Protein AF-A0A0J6VCA4-F1 (afdb_monomer)

Mean predicted aligned error: 12.35 Å

Solvent-accessible surface area (backbone atoms only — not comparable to full-atom values): 7646 Å² total; per-residue (Å²): 131,66,57,51,44,98,86,70,46,58,27,75,70,45,46,51,49,54,52,41,52,50,51,47,69,76,36,49,70,60,49,52,51,54,51,48,60,35,48,80,66,66,40,45,37,84,44,75,43,78,48,74,61,88,94,46,77,46,76,45,72,93,38,65,39,74,48,62,71,92,81,39,58,67,66,52,50,52,49,28,71,72,63,32,68,71,48,46,50,50,53,53,43,51,52,59,56,48,59,50,52,52,48,51,51,50,49,51,59,72,66,54,70,82,76,75,72,76,79,78,81,79,87,86,88,131

Organism: NCBI:txid1187852

Sequence (126 aa):
MPVFLDNGAPSAEAAHRLRALEVFASDYARTAVYSRVLAERELLVDWPLRLQIGDEGVEIEGLCVLAHPLARGEALQALVAEHGFPFAELVTLHDLSLFNMQRLVDRHRRTRPERAGAAASGARDA

Nearest PDB structures (foldseek):
  6wd8-assembly1_L  TM=1.927E-01  e=1.647E-01  Escherichia coli
  8uu4-assembly1_g  TM=2.279E-01  e=3.905E-01  Listeria innocua
  9b8p-assembly1_H  TM=2.544E-01  e=1.260E+00  Rattus norvegicus
  8xvl-assembly1_R  TM=2.710E-01  e=4.066E+00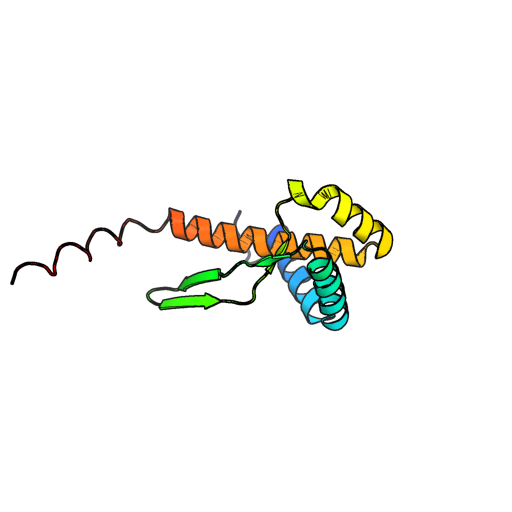  Acetivibrio thermocellus ATCC 27405
  7fde-assembly1_M  TM=2.922E-01  e=5.887E+00  Saccharomyces cerevisiae S288C

Structure (mmCIF, N/CA/C/O backbone):
data_AF-A0A0J6VCA4-F1
#
_entry.id   AF-A0A0J6VCA4-F1
#
loop_
_atom_site.group_PDB
_atom_site.id
_atom_site.type_symbol
_atom_site.label_atom_id
_atom_site.label_alt_id
_atom_site.label_comp_id
_atom_site.label_asym_id
_atom_site.label_entity_id
_atom_site.label_seq_id
_atom_site.pdbx_PDB_ins_code
_atom_site.Cartn_x
_atom_site.Cartn_y
_atom_site.Cartn_z
_atom_site.occupancy
_atom_site.B_iso_or_equiv
_atom_site.auth_seq_id
_atom_site.auth_comp_id
_atom_site.auth_asym_id
_atom_site.auth_atom_id
_atom_site.pdbx_PDB_model_num
ATOM 1 N N . MET A 1 1 ? 2.034 1.894 -19.782 1.00 57.62 1 MET A N 1
ATOM 2 C CA . MET A 1 1 ? 3.488 1.768 -19.986 1.00 57.62 1 MET A CA 1
ATOM 3 C C . MET A 1 1 ? 3.879 0.307 -19.881 1.00 57.62 1 MET A C 1
ATOM 5 O O . MET A 1 1 ? 3.195 -0.415 -19.157 1.00 57.62 1 MET A O 1
ATOM 9 N N . PRO A 1 2 ? 4.901 -0.139 -20.622 1.00 69.81 2 PRO A N 1
ATOM 10 C CA . PRO A 1 2 ? 5.403 -1.501 -20.520 1.00 69.81 2 PRO A CA 1
ATOM 11 C C . PRO A 1 2 ? 6.119 -1.720 -19.173 1.00 69.81 2 PRO A C 1
ATOM 13 O O . PRO A 1 2 ? 6.724 -0.798 -18.621 1.00 69.81 2 PRO A O 1
ATOM 16 N N . VAL A 1 3 ? 6.002 -2.930 -18.613 1.00 70.75 3 VAL A N 1
ATOM 17 C CA . VAL A 1 3 ? 6.642 -3.303 -17.334 1.00 70.75 3 VAL A CA 1
ATOM 18 C C . VAL A 1 3 ? 8.154 -3.422 -17.518 1.00 70.75 3 VAL A C 1
ATOM 20 O O . VAL A 1 3 ? 8.910 -2.879 -16.716 1.00 70.75 3 VAL A O 1
ATOM 23 N N . PHE A 1 4 ? 8.570 -4.039 -18.622 1.00 80.25 4 PHE A N 1
ATOM 24 C CA . PHE A 1 4 ? 9.954 -4.134 -19.065 1.00 80.25 4 PHE A CA 1
ATOM 25 C C . PHE A 1 4 ? 10.121 -3.372 -20.375 1.00 80.25 4 PHE A C 1
ATOM 27 O O . PHE A 1 4 ? 9.226 -3.373 -21.217 1.00 80.25 4 PHE A O 1
ATOM 34 N N . LEU A 1 5 ? 11.250 -2.696 -20.516 1.00 87.00 5 LEU A N 1
ATOM 35 C CA . LEU A 1 5 ? 11.692 -2.079 -21.756 1.00 87.00 5 LEU A CA 1
ATOM 36 C C . LEU A 1 5 ? 12.191 -3.170 -22.719 1.00 87.00 5 LEU A C 1
ATOM 38 O O . LEU A 1 5 ? 12.466 -4.295 -22.302 1.00 87.00 5 LEU A O 1
ATOM 42 N N . ASP A 1 6 ? 12.367 -2.831 -23.995 1.00 87.44 6 ASP A N 1
ATOM 43 C CA . ASP A 1 6 ? 12.792 -3.791 -25.031 1.00 87.44 6 ASP A CA 1
ATOM 44 C C . ASP A 1 6 ? 14.180 -4.404 -24.762 1.00 87.44 6 ASP A C 1
ATOM 46 O O . ASP A 1 6 ? 14.511 -5.472 -25.267 1.00 87.44 6 ASP A O 1
ATOM 50 N N . ASN A 1 7 ? 14.986 -3.754 -23.918 1.00 85.75 7 ASN A N 1
ATOM 51 C CA . ASN A 1 7 ? 16.278 -4.258 -23.450 1.00 85.75 7 ASN A CA 1
ATOM 52 C C . ASN A 1 7 ? 16.174 -5.209 -22.238 1.00 85.75 7 ASN A C 1
ATOM 54 O O . ASN A 1 7 ? 17.195 -5.561 -21.652 1.00 85.75 7 ASN A O 1
ATOM 58 N N . GLY A 1 8 ? 14.960 -5.575 -21.817 1.00 82.00 8 GLY A N 1
ATOM 59 C CA . GLY A 1 8 ? 14.700 -6.426 -20.655 1.00 82.00 8 GLY A CA 1
ATOM 60 C C . GLY A 1 8 ? 14.808 -5.720 -19.300 1.00 82.00 8 GLY A C 1
ATOM 61 O O . GLY A 1 8 ? 14.479 -6.322 -18.279 1.00 82.00 8 GLY A O 1
ATOM 62 N N . ALA A 1 9 ? 15.221 -4.449 -19.249 1.00 84.94 9 ALA A N 1
ATOM 63 C CA . ALA A 1 9 ? 15.272 -3.696 -18.001 1.00 84.94 9 ALA A CA 1
ATOM 64 C C . ALA A 1 9 ? 13.856 -3.318 -17.532 1.00 84.94 9 ALA A C 1
ATOM 66 O O . ALA A 1 9 ? 13.001 -2.988 -18.359 1.00 84.94 9 ALA A O 1
ATOM 67 N N . PRO A 1 10 ? 13.576 -3.308 -16.217 1.00 82.12 10 PRO A N 1
ATOM 68 C CA . PRO A 1 10 ? 12.306 -2.802 -15.716 1.00 82.12 10 PRO A CA 1
ATOM 69 C C . PRO A 1 10 ? 12.176 -1.304 -16.021 1.00 82.12 10 PRO A C 1
ATOM 71 O O . PRO A 1 10 ? 13.142 -0.544 -15.920 1.00 82.12 10 PRO A O 1
ATOM 74 N N . SER A 1 11 ? 10.966 -0.849 -16.351 1.00 84.00 11 SER A N 1
ATOM 75 C CA . SER A 1 11 ? 10.678 0.590 -16.390 1.00 84.00 11 SER A CA 1
ATOM 76 C C . SER A 1 11 ? 10.917 1.226 -15.014 1.00 84.00 11 SER A C 1
ATOM 78 O O . SER A 1 11 ? 10.870 0.540 -13.995 1.00 84.00 11 SER A O 1
ATOM 80 N N . ALA A 1 12 ? 11.138 2.544 -14.942 1.00 79.38 12 ALA A N 1
ATOM 81 C CA . ALA A 1 12 ? 11.399 3.234 -13.668 1.00 79.38 12 ALA A CA 1
ATOM 82 C C . ALA A 1 12 ? 10.311 2.969 -12.607 1.00 79.38 12 ALA A C 1
ATOM 84 O O . ALA A 1 12 ? 10.600 2.780 -11.424 1.00 79.38 12 ALA A O 1
ATOM 85 N N . GLU A 1 13 ? 9.061 2.897 -13.061 1.00 71.50 13 GLU A N 1
ATOM 86 C CA . GLU A 1 13 ? 7.889 2.581 -12.252 1.00 71.50 13 GLU A CA 1
ATOM 87 C C . GLU A 1 13 ? 7.891 1.108 -11.795 1.00 71.50 13 GLU A C 1
ATOM 89 O O . GLU A 1 13 ? 7.540 0.806 -10.658 1.00 71.50 13 GLU A O 1
ATOM 94 N N . ALA A 1 14 ? 8.289 0.167 -12.661 1.00 70.19 14 ALA A N 1
ATOM 95 C CA . ALA A 1 14 ? 8.435 -1.247 -12.303 1.00 70.19 14 ALA A CA 1
ATOM 96 C C . ALA A 1 14 ? 9.612 -1.477 -11.340 1.00 70.19 14 ALA A C 1
ATOM 98 O O . ALA A 1 14 ? 9.469 -2.206 -10.365 1.00 70.19 14 ALA A O 1
ATOM 99 N N . ALA A 1 15 ? 10.738 -0.794 -11.545 1.00 79.50 15 ALA A N 1
ATOM 100 C CA . ALA A 1 15 ? 11.901 -0.852 -10.666 1.00 79.50 15 ALA A CA 1
ATOM 101 C C . ALA A 1 15 ? 11.588 -0.321 -9.259 1.00 79.50 15 ALA A C 1
ATOM 103 O O . ALA A 1 15 ? 12.046 -0.884 -8.269 1.00 79.50 15 ALA A O 1
ATOM 104 N N . HIS A 1 16 ? 10.784 0.743 -9.147 1.00 74.75 16 HIS A N 1
ATOM 105 C CA . HIS A 1 16 ? 10.294 1.221 -7.849 1.00 74.75 16 HIS A CA 1
ATOM 106 C C . HIS A 1 16 ? 9.459 0.167 -7.117 1.00 74.75 16 HIS A C 1
ATOM 108 O O . HIS A 1 16 ? 9.646 -0.033 -5.923 1.00 74.75 16 HIS A O 1
ATOM 114 N N . ARG A 1 17 ? 8.587 -0.551 -7.830 1.00 70.44 17 ARG A N 1
ATOM 115 C CA . ARG A 1 17 ? 7.759 -1.614 -7.240 1.00 70.44 17 ARG A CA 1
ATOM 116 C C . ARG A 1 17 ? 8.570 -2.830 -6.817 1.00 70.44 17 ARG A C 1
ATOM 118 O O . ARG A 1 17 ? 8.313 -3.380 -5.758 1.00 70.44 17 ARG A O 1
ATOM 125 N N . LEU A 1 18 ? 9.550 -3.239 -7.620 1.00 71.25 18 LEU A N 1
ATOM 126 C CA . LEU A 1 18 ? 10.441 -4.344 -7.259 1.00 71.25 18 LEU A CA 1
ATOM 127 C C . LEU A 1 18 ? 11.237 -4.011 -5.990 1.00 71.25 18 LEU A C 1
ATOM 129 O O . LEU A 1 18 ? 11.257 -4.811 -5.062 1.00 71.25 18 LEU A O 1
ATOM 133 N N . ARG A 1 19 ? 11.769 -2.786 -5.891 1.00 74.56 19 ARG A N 1
ATOM 134 C CA . ARG A 1 19 ? 12.402 -2.292 -4.657 1.00 74.56 19 ARG A CA 1
ATOM 135 C C . ARG A 1 19 ? 11.438 -2.248 -3.473 1.00 74.56 19 ARG A C 1
ATOM 137 O O . ARG A 1 19 ? 11.829 -2.558 -2.357 1.00 74.56 19 ARG A O 1
ATOM 144 N N . ALA A 1 20 ? 10.170 -1.915 -3.706 1.00 68.81 20 ALA A N 1
ATOM 145 C CA . ALA A 1 20 ? 9.147 -1.954 -2.666 1.00 68.81 20 ALA A CA 1
ATOM 146 C C . ALA A 1 20 ? 8.980 -3.355 -2.058 1.00 68.81 20 ALA A C 1
ATOM 148 O O . ALA A 1 20 ? 8.904 -3.498 -0.841 1.00 68.81 20 ALA A O 1
ATOM 149 N N . LEU A 1 21 ? 8.960 -4.390 -2.908 1.00 67.94 21 LEU A N 1
ATOM 150 C CA . LEU A 1 21 ? 8.872 -5.785 -2.468 1.00 67.94 21 LEU A CA 1
ATOM 151 C C . LEU A 1 21 ? 10.093 -6.191 -1.635 1.00 67.94 21 LEU A C 1
ATOM 153 O O . LEU A 1 21 ? 9.937 -6.879 -0.630 1.00 67.94 21 LEU A O 1
ATOM 157 N N . GLU A 1 22 ? 11.288 -5.731 -2.009 1.00 68.38 22 GLU A N 1
ATOM 158 C CA . GLU A 1 22 ? 12.515 -5.958 -1.235 1.00 68.38 22 GLU A CA 1
ATOM 159 C C . GLU A 1 22 ? 12.463 -5.277 0.141 1.00 68.38 22 GLU A C 1
ATOM 161 O O . GLU A 1 22 ? 12.866 -5.876 1.138 1.00 68.38 22 GLU A O 1
ATOM 166 N N . VAL A 1 23 ? 11.920 -4.060 0.231 1.00 67.38 23 VAL A N 1
ATOM 167 C CA . VAL A 1 23 ? 11.735 -3.347 1.508 1.00 67.38 23 VAL A CA 1
ATOM 168 C C . VAL A 1 23 ? 10.735 -4.079 2.410 1.00 67.38 23 VAL A C 1
ATOM 170 O O . VAL A 1 23 ? 11.017 -4.287 3.589 1.00 67.38 23 VAL A O 1
ATOM 173 N N . PHE A 1 24 ? 9.608 -4.549 1.867 1.00 64.88 24 PHE A N 1
ATOM 174 C CA . PHE A 1 24 ? 8.633 -5.325 2.642 1.00 64.88 24 PHE A CA 1
ATOM 175 C C . PHE A 1 24 ? 9.182 -6.678 3.105 1.00 64.88 24 PHE A C 1
ATOM 177 O O . PHE A 1 24 ? 8.925 -7.091 4.235 1.00 64.88 24 PHE A O 1
ATOM 184 N N . ALA A 1 25 ? 9.949 -7.363 2.254 1.00 63.56 25 ALA A N 1
ATOM 185 C CA . ALA A 1 25 ? 10.535 -8.658 2.583 1.00 63.56 25 ALA A CA 1
ATOM 186 C C . ALA A 1 25 ? 11.696 -8.544 3.583 1.00 63.56 25 ALA A C 1
ATOM 188 O O . ALA A 1 25 ? 11.864 -9.419 4.430 1.00 63.56 25 ALA A O 1
ATOM 189 N N . SER A 1 26 ? 12.490 -7.472 3.498 1.00 69.81 26 SER A N 1
ATOM 190 C CA . SER A 1 26 ? 13.635 -7.251 4.390 1.00 69.81 26 SER A CA 1
ATOM 191 C C . SER A 1 26 ? 13.238 -6.732 5.771 1.00 69.81 26 SER A C 1
ATOM 193 O O . SER A 1 26 ? 13.970 -6.975 6.729 1.00 69.81 26 SER A O 1
ATOM 195 N N . ASP A 1 27 ? 12.078 -6.079 5.907 1.00 75.50 27 ASP A N 1
ATOM 196 C CA . ASP A 1 27 ? 11.588 -5.593 7.196 1.00 75.50 27 ASP A CA 1
ATOM 197 C C . ASP A 1 27 ? 10.099 -5.879 7.426 1.00 75.50 27 ASP A C 1
ATOM 199 O O . ASP A 1 27 ? 9.228 -4.999 7.483 1.00 75.50 27 ASP A O 1
ATOM 203 N N . TYR A 1 28 ? 9.821 -7.170 7.596 1.00 71.00 28 TYR A N 1
ATOM 204 C CA . TYR A 1 28 ? 8.493 -7.668 7.926 1.00 71.00 28 TYR A CA 1
ATOM 205 C C . TYR A 1 28 ? 7.963 -7.099 9.249 1.00 71.00 28 TYR A C 1
ATOM 207 O O . TYR A 1 28 ? 6.789 -6.746 9.345 1.00 71.00 28 TYR A O 1
ATOM 215 N N . ALA A 1 29 ? 8.816 -6.979 10.273 1.00 77.44 29 ALA A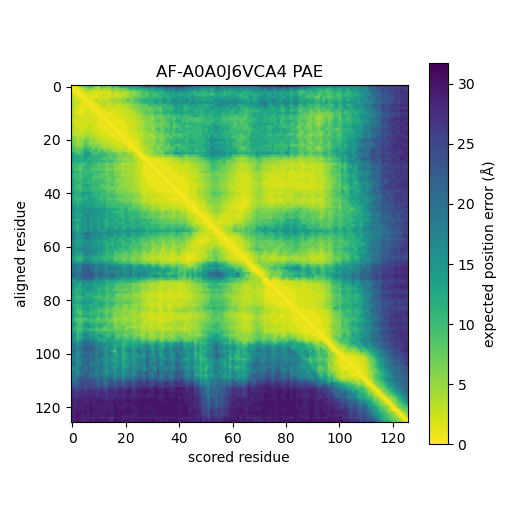 N 1
ATOM 216 C CA . ALA A 1 29 ? 8.398 -6.527 11.599 1.00 77.44 29 ALA A CA 1
ATOM 217 C C . ALA A 1 29 ? 7.859 -5.090 11.559 1.00 77.44 29 ALA A C 1
ATOM 219 O O . ALA A 1 29 ? 6.767 -4.823 12.064 1.00 77.44 29 ALA A O 1
ATOM 220 N N . ARG A 1 30 ? 8.577 -4.176 10.898 1.00 80.75 30 ARG A N 1
ATOM 221 C CA . ARG A 1 30 ? 8.134 -2.789 10.713 1.00 80.75 30 ARG A CA 1
ATOM 222 C C . ARG A 1 30 ? 6.895 -2.701 9.830 1.00 80.75 30 ARG A C 1
ATOM 224 O O . ARG A 1 30 ? 5.958 -1.978 10.167 1.00 80.75 30 ARG A O 1
ATOM 231 N N . THR A 1 31 ? 6.853 -3.482 8.752 1.00 77.38 31 THR A N 1
ATOM 232 C CA . THR A 1 31 ? 5.683 -3.567 7.866 1.00 77.38 31 THR A CA 1
ATOM 233 C C . THR A 1 31 ? 4.431 -3.996 8.635 1.00 77.38 31 THR A C 1
ATOM 235 O O . THR A 1 31 ? 3.375 -3.377 8.491 1.00 77.38 31 THR A O 1
ATOM 238 N N . ALA A 1 32 ? 4.544 -4.997 9.512 1.00 80.19 32 ALA A N 1
ATOM 239 C CA . ALA A 1 32 ? 3.444 -5.474 10.343 1.00 80.19 32 ALA A CA 1
ATOM 240 C C . ALA A 1 32 ? 2.964 -4.414 11.349 1.00 80.19 32 ALA A C 1
ATOM 242 O O . ALA A 1 32 ? 1.758 -4.231 11.518 1.00 80.19 32 ALA A O 1
ATOM 243 N N . VAL A 1 33 ? 3.889 -3.684 11.983 1.00 86.88 33 VAL A N 1
ATOM 244 C CA . VAL A 1 33 ? 3.550 -2.590 12.910 1.00 86.88 33 VAL A CA 1
ATOM 245 C C . VAL A 1 33 ? 2.773 -1.490 12.189 1.00 86.88 33 VAL A C 1
ATOM 247 O O . VAL A 1 33 ? 1.690 -1.117 12.633 1.00 86.88 33 VAL A O 1
ATOM 250 N N . TYR A 1 34 ? 3.272 -1.003 11.053 1.00 86.88 34 TYR A N 1
ATOM 251 C CA . TYR A 1 34 ? 2.605 0.070 10.312 1.00 86.88 34 TYR A CA 1
ATOM 252 C C . TYR A 1 34 ? 1.268 -0.371 9.710 1.00 86.88 34 TYR A C 1
ATOM 254 O O . TYR A 1 34 ? 0.313 0.402 9.709 1.00 86.88 34 TYR A O 1
ATOM 262 N N . SER A 1 35 ? 1.158 -1.630 9.281 1.00 82.50 35 SER A N 1
ATOM 263 C CA . SER A 1 35 ? -0.117 -2.190 8.817 1.00 82.50 35 SER A CA 1
ATOM 264 C C . SER A 1 35 ? -1.162 -2.217 9.935 1.00 82.50 35 SER A C 1
ATOM 266 O O . SER A 1 35 ? -2.319 -1.878 9.699 1.00 82.50 35 SER A O 1
ATOM 268 N N . ARG A 1 36 ? -0.761 -2.540 11.173 1.00 86.25 36 ARG A N 1
ATOM 269 C CA . ARG A 1 36 ? -1.656 -2.491 12.339 1.00 86.25 36 ARG A CA 1
ATOM 270 C C . ARG A 1 36 ? -2.101 -1.064 12.661 1.00 86.25 36 ARG A C 1
ATOM 272 O O . ARG A 1 36 ? -3.289 -0.834 12.837 1.00 86.25 36 ARG A O 1
ATOM 279 N N . VAL A 1 37 ? -1.169 -0.113 12.654 1.00 89.31 37 VAL A N 1
ATOM 280 C CA . VAL A 1 37 ? -1.434 1.324 12.862 1.00 89.31 37 VAL A CA 1
ATOM 281 C C . VAL A 1 37 ? -2.473 1.860 11.869 1.00 89.31 37 VAL A C 1
ATOM 283 O O . VAL A 1 37 ? -3.337 2.653 12.249 1.00 89.31 37 VAL A O 1
ATOM 286 N N . LEU A 1 38 ? -2.393 1.429 10.606 1.00 86.44 38 LEU A N 1
ATOM 287 C CA . LEU A 1 38 ? -3.359 1.778 9.562 1.00 86.44 38 LEU A CA 1
ATOM 288 C C . LEU A 1 38 ? -4.720 1.098 9.783 1.00 86.44 38 LEU A C 1
ATOM 290 O O . LEU A 1 38 ? -5.750 1.754 9.635 1.00 86.44 38 LEU A O 1
ATOM 294 N N . ALA A 1 39 ? -4.733 -0.184 10.161 1.00 84.69 39 ALA A N 1
ATOM 295 C CA . ALA A 1 39 ? -5.959 -0.935 10.442 1.00 84.69 39 ALA A CA 1
ATOM 296 C C . ALA A 1 39 ? -6.740 -0.358 11.634 1.00 84.69 39 ALA A C 1
ATOM 298 O O . ALA A 1 39 ? -7.946 -0.160 11.539 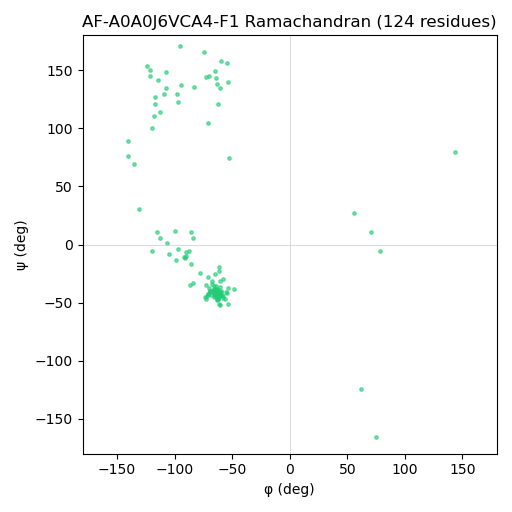1.00 84.69 39 ALA A O 1
ATOM 299 N N . GLU A 1 40 ? -6.051 -0.029 12.731 1.00 88.62 40 GLU A N 1
ATOM 300 C CA . GLU A 1 40 ? -6.642 0.563 13.943 1.00 88.62 40 GLU A CA 1
ATOM 301 C C . GLU A 1 40 ? -7.300 1.925 13.687 1.00 88.62 40 GLU A C 1
ATOM 303 O O . GLU 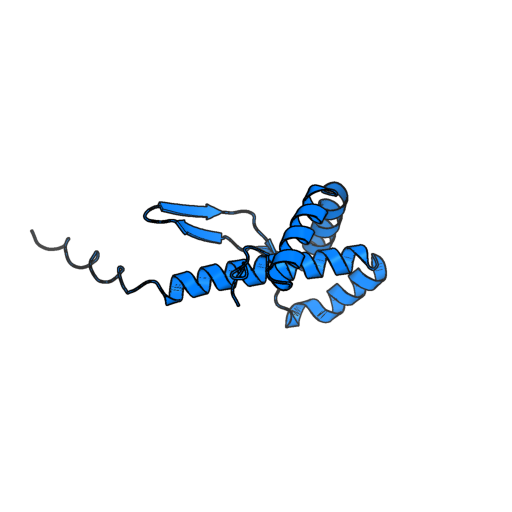A 1 40 ? -8.175 2.341 14.441 1.00 88.62 40 GLU A O 1
ATOM 308 N N . ARG A 1 41 ? -6.885 2.620 12.624 1.00 87.44 41 ARG A N 1
ATOM 309 C CA . ARG A 1 41 ? -7.446 3.909 12.197 1.00 87.44 41 ARG A CA 1
ATOM 310 C C . ARG A 1 41 ? -8.450 3.772 11.052 1.00 87.44 41 ARG A C 1
ATOM 312 O O . ARG A 1 41 ? -8.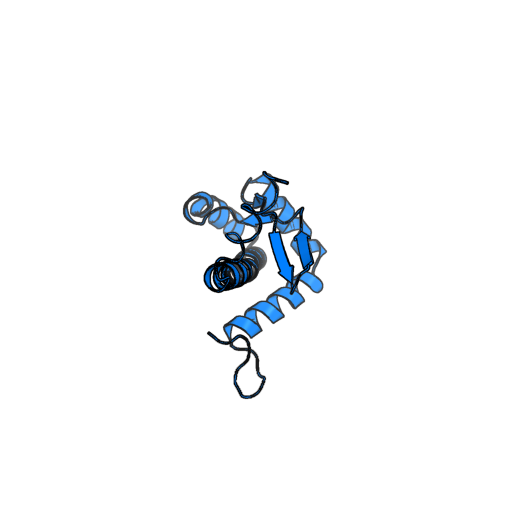789 4.775 10.433 1.00 87.44 41 ARG A O 1
ATOM 319 N N . GLU A 1 42 ? -8.879 2.546 10.746 1.00 87.56 42 GLU A N 1
ATOM 320 C CA . GLU A 1 42 ? -9.841 2.241 9.678 1.00 87.56 42 GLU A CA 1
ATOM 321 C C . GLU A 1 42 ? -9.390 2.768 8.301 1.00 87.56 42 GLU A C 1
ATOM 323 O O . GLU A 1 42 ? -10.189 3.048 7.409 1.00 87.56 42 GLU A O 1
ATOM 328 N N . LEU A 1 43 ? -8.072 2.900 8.109 1.00 86.00 43 LEU A N 1
ATOM 329 C CA . LEU A 1 43 ? -7.485 3.371 6.854 1.00 86.00 43 LEU A CA 1
ATOM 330 C C . LEU A 1 43 ? -7.252 2.238 5.860 1.00 86.00 43 LEU A C 1
ATOM 332 O O . LEU A 1 43 ? -6.855 2.509 4.728 1.00 86.00 43 LEU A O 1
ATOM 336 N N . LEU A 1 44 ? -7.489 0.992 6.268 1.00 85.25 44 LEU A N 1
ATOM 337 C CA . LEU A 1 44 ? -7.450 -0.187 5.417 1.00 85.25 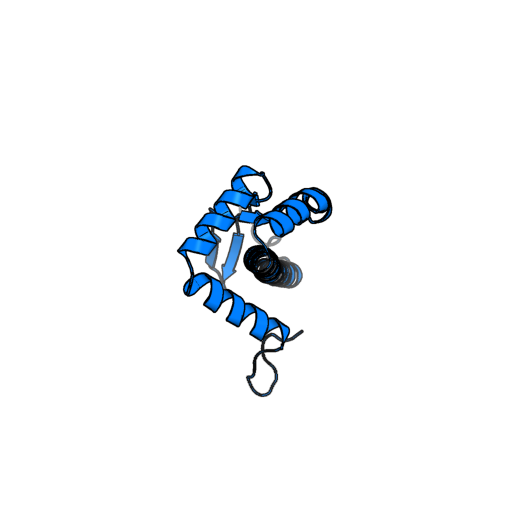44 LEU A CA 1
ATOM 338 C C . LEU A 1 44 ? -8.871 -0.694 5.173 1.00 85.25 44 LEU A C 1
ATOM 340 O O . LEU A 1 44 ? -9.664 -0.805 6.103 1.00 85.25 44 LEU A O 1
ATOM 344 N N . VAL A 1 45 ? -9.169 -1.018 3.920 1.00 83.31 45 VAL A N 1
ATOM 345 C CA . VAL A 1 45 ? -10.430 -1.627 3.496 1.00 83.31 45 VAL A CA 1
ATOM 346 C C . VAL A 1 45 ? -10.158 -2.962 2.824 1.00 83.31 45 VAL A C 1
ATOM 348 O O . VAL A 1 45 ? -9.152 -3.119 2.126 1.00 83.31 45 VAL A O 1
ATOM 351 N N . ASP A 1 46 ? -11.062 -3.916 3.017 1.00 83.06 46 ASP A N 1
ATOM 352 C CA . ASP A 1 46 ? -10.946 -5.236 2.410 1.00 83.06 46 ASP A CA 1
ATOM 353 C C . ASP A 1 46 ? -10.990 -5.160 0.885 1.00 83.06 46 ASP A C 1
ATOM 355 O O . ASP A 1 46 ? -11.791 -4.442 0.278 1.00 83.06 46 ASP A O 1
ATOM 359 N N . TRP A 1 47 ? -10.125 -5.950 0.259 1.00 78.62 47 TRP A N 1
ATOM 360 C CA . TRP A 1 47 ? -10.000 -6.021 -1.185 1.00 78.62 47 TRP A CA 1
ATOM 361 C C . TRP A 1 47 ? -9.779 -7.459 -1.655 1.00 78.62 47 TRP A C 1
ATOM 363 O O . TRP A 1 47 ? -8.666 -7.834 -2.024 1.00 78.62 47 TRP A O 1
ATOM 373 N N . PRO A 1 48 ? -10.838 -8.286 -1.669 1.00 75.38 48 PRO A N 1
ATOM 374 C CA . PRO A 1 48 ? -10.745 -9.641 -2.191 1.00 75.38 48 PRO A CA 1
ATOM 375 C C . PRO A 1 48 ? -10.372 -9.603 -3.677 1.00 75.38 48 PRO A C 1
ATOM 377 O O . PRO A 1 48 ? -11.080 -9.018 -4.508 1.00 75.38 48 PRO A O 1
ATOM 380 N N . LEU A 1 49 ? -9.247 -10.230 -4.020 1.00 73.94 49 LEU A N 1
ATOM 381 C CA . LEU A 1 49 ? -8.728 -10.244 -5.379 1.00 73.94 49 LEU A CA 1
ATOM 382 C C . LEU A 1 49 ? -9.161 -11.528 -6.077 1.00 73.94 49 LEU A C 1
ATOM 384 O O . LEU A 1 49 ? -8.832 -12.628 -5.649 1.00 73.94 49 LEU A O 1
ATOM 388 N N . ARG A 1 50 ? -9.860 -11.378 -7.202 1.00 75.94 50 ARG A N 1
ATOM 389 C CA . ARG A 1 50 ? -10.234 -12.494 -8.077 1.00 75.94 50 ARG A CA 1
ATOM 390 C C . ARG A 1 50 ? -9.493 -12.368 -9.397 1.00 75.94 50 ARG A C 1
ATOM 392 O O . ARG A 1 50 ? -9.722 -11.421 -10.155 1.00 75.94 50 ARG A O 1
ATOM 399 N N . LEU A 1 51 ? -8.599 -13.313 -9.652 1.00 70.25 51 LEU A N 1
ATOM 400 C CA . LEU A 1 51 ? -7.790 -13.413 -10.857 1.00 70.25 51 LEU A CA 1
ATOM 401 C C . LEU A 1 51 ? -8.289 -14.567 -11.720 1.00 70.25 51 LEU A C 1
ATOM 403 O O . LEU A 1 51 ? -8.761 -15.578 -11.214 1.00 70.25 51 LEU A O 1
ATOM 407 N N . GLN A 1 52 ? -8.150 -14.416 -13.033 1.00 69.31 52 GLN A N 1
ATOM 408 C CA . GLN A 1 52 ? -8.321 -15.508 -13.981 1.00 69.31 52 GLN A CA 1
ATOM 409 C C . GLN A 1 52 ? -6.974 -15.724 -14.669 1.00 69.31 52 GLN A C 1
ATOM 411 O O . GLN A 1 52 ? -6.444 -14.791 -15.276 1.00 69.31 52 GLN A O 1
ATOM 416 N N . ILE A 1 53 ? -6.421 -16.927 -14.560 1.00 70.81 53 ILE A N 1
ATOM 417 C CA . ILE A 1 53 ? -5.147 -17.314 -15.165 1.00 70.81 53 ILE A CA 1
ATOM 418 C C . ILE A 1 53 ? -5.444 -18.471 -16.119 1.00 70.81 53 ILE A C 1
ATOM 420 O O . ILE A 1 53 ? -5.651 -19.605 -15.703 1.00 70.81 53 ILE A O 1
ATOM 424 N N . GLY A 1 54 ? -5.529 -18.166 -17.416 1.00 77.31 54 GLY A N 1
ATOM 425 C CA . GLY A 1 54 ? -6.043 -19.125 -18.396 1.00 77.31 54 GLY A CA 1
ATOM 426 C C . GLY A 1 54 ? -7.499 -19.496 -18.093 1.00 77.31 54 GLY A C 1
ATOM 427 O O . GLY A 1 54 ? -8.357 -18.615 -17.981 1.00 77.31 54 GLY A O 1
ATOM 428 N N . ASP A 1 55 ? -7.766 -20.790 -17.938 1.00 80.31 55 ASP A N 1
ATOM 429 C CA . ASP A 1 55 ? -9.099 -21.310 -17.610 1.00 80.31 55 ASP A CA 1
ATOM 430 C C . ASP A 1 55 ? -9.348 -21.425 -16.095 1.00 80.31 55 ASP A C 1
ATOM 432 O O . ASP A 1 55 ? -10.482 -21.651 -15.672 1.00 80.31 55 ASP A O 1
ATOM 436 N N . GLU A 1 56 ? -8.331 -21.181 -15.265 1.00 63.66 56 GLU A N 1
ATOM 437 C CA . GLU A 1 56 ? -8.429 -21.279 -13.809 1.00 63.66 56 GLU A CA 1
ATOM 438 C C . GLU A 1 56 ? -8.747 -19.928 -13.157 1.00 63.66 56 GLU A C 1
ATOM 440 O O . GLU A 1 56 ? -8.190 -18.884 -13.516 1.0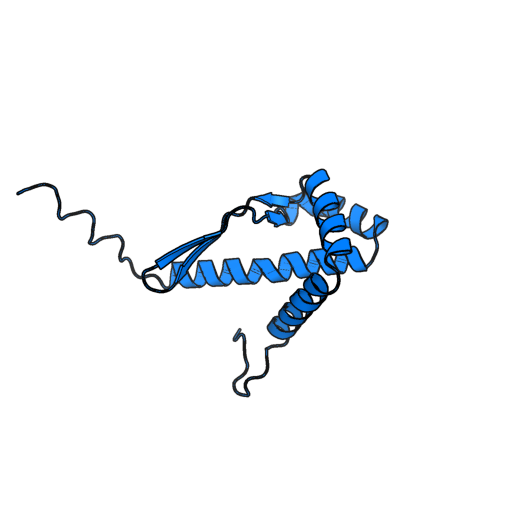0 63.66 56 GLU A O 1
ATOM 445 N N . GLY A 1 57 ? -9.650 -19.959 -12.175 1.00 75.44 57 GLY A N 1
ATOM 446 C CA . GLY A 1 57 ? -9.962 -18.827 -11.309 1.00 75.44 57 GLY A CA 1
ATOM 447 C C . GLY A 1 57 ? -9.213 -18.946 -9.986 1.00 75.44 57 GLY A C 1
ATOM 448 O O . GLY A 1 57 ? -9.274 -19.985 -9.333 1.00 75.44 57 GLY A O 1
ATOM 449 N N . VAL A 1 58 ? -8.530 -17.880 -9.580 1.00 77.12 58 VAL A N 1
ATOM 450 C CA . VAL A 1 58 ? -7.826 -17.788 -8.298 1.00 77.12 58 VAL A CA 1
ATOM 451 C C . VAL A 1 58 ? -8.455 -16.672 -7.480 1.00 77.12 58 VAL A C 1
ATOM 453 O O . VAL A 1 58 ? -8.557 -15.535 -7.946 1.00 77.12 58 VAL A O 1
ATOM 456 N N . GLU A 1 59 ? -8.854 -16.987 -6.254 1.00 77.25 59 GLU A N 1
ATOM 457 C CA . GLU A 1 59 ? -9.323 -16.009 -5.278 1.00 77.25 59 GLU A CA 1
ATOM 458 C C . GLU A 1 59 ? -8.287 -15.861 -4.168 1.00 77.25 59 GLU A C 1
ATOM 460 O O . GLU A 1 59 ? -7.793 -16.845 -3.619 1.00 77.25 59 GLU A O 1
ATOM 465 N N . ILE A 1 60 ? -7.925 -14.615 -3.882 1.00 74.12 60 ILE A N 1
ATOM 466 C CA . ILE A 1 60 ? -7.018 -14.248 -2.805 1.00 74.12 60 ILE A CA 1
ATOM 467 C C . ILE A 1 60 ? -7.808 -13.375 -1.838 1.00 74.12 60 ILE A C 1
ATOM 469 O O . ILE A 1 60 ? -8.182 -12.241 -2.151 1.00 74.12 60 ILE A O 1
ATOM 473 N N . GLU A 1 61 ? -8.072 -13.940 -0.668 1.00 76.31 61 GLU A N 1
ATOM 474 C CA . GLU A 1 61 ? -8.748 -13.280 0.443 1.00 76.31 61 GLU A CA 1
ATOM 475 C C . GLU A 1 61 ? -7.737 -12.694 1.439 1.00 76.31 61 GLU A C 1
ATOM 477 O O . GLU A 1 61 ? -6.531 -12.925 1.339 1.00 76.31 61 GLU A O 1
ATOM 482 N N . GLY A 1 62 ? -8.228 -11.909 2.403 1.00 70.00 62 GLY A N 1
ATOM 483 C CA . GLY A 1 62 ? -7.395 -11.310 3.455 1.00 70.00 62 GLY A CA 1
ATOM 484 C C . GLY A 1 62 ? -6.467 -10.193 2.971 1.00 70.00 62 GLY A C 1
ATOM 485 O O . GLY A 1 62 ? -5.576 -9.767 3.704 1.00 70.00 62 GLY A O 1
ATOM 486 N N . LEU A 1 63 ? -6.656 -9.719 1.739 1.00 74.81 63 LEU A N 1
ATOM 487 C CA . LEU A 1 63 ? -5.983 -8.537 1.223 1.00 74.81 63 LEU A CA 1
ATOM 488 C C . LEU A 1 63 ? -6.732 -7.287 1.675 1.00 74.81 63 LEU A C 1
ATOM 490 O O . LEU A 1 63 ? -7.952 -7.202 1.535 1.00 74.81 63 LEU A O 1
ATOM 494 N N . CYS A 1 64 ? -5.981 -6.293 2.135 1.00 75.88 64 CYS A N 1
ATOM 495 C CA . CYS A 1 64 ? -6.502 -4.966 2.419 1.00 75.88 64 CYS A CA 1
ATOM 496 C C . CYS A 1 64 ? -5.764 -3.926 1.576 1.00 75.88 64 CYS A C 1
ATOM 498 O O . CYS A 1 64 ? -4.580 -4.080 1.264 1.00 75.88 64 CYS A O 1
ATOM 500 N N . VAL A 1 65 ? -6.466 -2.850 1.239 1.00 79.94 65 VAL A N 1
ATOM 501 C CA . VAL A 1 65 ? -5.917 -1.684 0.546 1.00 79.94 65 VAL A CA 1
ATOM 502 C C . VAL A 1 65 ? -6.166 -0.429 1.350 1.00 79.94 65 VAL A C 1
ATOM 504 O O . VAL A 1 65 ? -7.139 -0.352 2.095 1.00 79.94 65 VAL A O 1
ATOM 507 N N . LEU A 1 66 ? -5.325 0.585 1.177 1.00 79.44 66 LEU A N 1
ATOM 508 C CA . LEU A 1 66 ? -5.621 1.888 1.756 1.00 79.44 66 LEU A CA 1
ATOM 509 C C . LEU A 1 66 ? -6.948 2.439 1.202 1.00 79.44 66 LEU A C 1
ATOM 511 O O . LEU A 1 66 ? -7.172 2.452 -0.012 1.00 79.44 66 LEU A O 1
ATOM 515 N N . ALA A 1 67 ? -7.795 2.957 2.093 1.00 76.69 67 ALA A N 1
ATOM 516 C CA . ALA A 1 67 ? -9.069 3.591 1.763 1.00 76.69 67 ALA A CA 1
ATOM 517 C C . ALA A 1 67 ? -8.897 4.728 0.736 1.00 76.69 67 ALA A C 1
ATOM 519 O O . ALA A 1 67 ? -7.818 5.305 0.603 1.00 76.69 67 ALA A O 1
ATOM 520 N N . HIS A 1 68 ? -9.950 5.073 -0.009 1.00 68.38 68 HIS A N 1
ATOM 521 C CA . HIS A 1 68 ? -9.867 6.026 -1.124 1.00 68.38 68 HIS A CA 1
ATOM 522 C C . HIS A 1 68 ? -9.222 7.380 -0.716 1.00 68.38 68 HIS A C 1
ATOM 524 O O . HIS A 1 68 ? -9.556 7.905 0.348 1.00 68.38 68 HIS A O 1
ATOM 530 N N . PRO A 1 69 ? -8.362 8.004 -1.556 1.00 64.50 69 PRO A N 1
ATOM 531 C CA . PRO A 1 69 ? -7.566 9.194 -1.213 1.00 64.50 69 PRO A CA 1
ATOM 532 C C . PRO A 1 69 ? -8.323 10.355 -0.554 1.00 64.50 69 PRO A C 1
ATOM 534 O O . PRO A 1 69 ? -7.804 10.987 0.362 1.00 64.50 69 PRO A O 1
ATOM 537 N N . LEU A 1 70 ? -9.560 10.610 -0.992 1.00 59.94 70 LEU A N 1
ATOM 538 C CA . LEU A 1 70 ? -10.411 11.676 -0.449 1.00 59.94 70 LEU A CA 1
ATOM 539 C C . LEU A 1 70 ? -10.815 11.455 1.019 1.00 59.94 70 LEU A C 1
ATOM 541 O O . LEU A 1 70 ? -11.082 12.426 1.713 1.00 59.94 70 LEU A O 1
ATOM 545 N N . ALA A 1 71 ? -10.841 10.209 1.496 1.00 59.56 71 ALA A N 1
ATOM 546 C CA . ALA A 1 71 ? -11.269 9.864 2.852 1.00 59.56 71 ALA A CA 1
ATOM 547 C C . ALA A 1 71 ? -10.120 9.849 3.877 1.00 59.56 71 ALA A C 1
ATOM 549 O O . ALA A 1 71 ? -10.375 9.778 5.073 1.00 59.56 71 ALA A O 1
ATOM 550 N N . ARG A 1 72 ? -8.856 9.902 3.429 1.00 73.94 72 ARG A N 1
ATOM 551 C CA . ARG A 1 72 ? -7.685 9.607 4.281 1.00 73.94 72 ARG A CA 1
ATOM 552 C C . ARG A 1 72 ? -6.681 10.748 4.448 1.00 73.94 72 ARG A C 1
ATOM 554 O O . ARG A 1 72 ? -5.726 10.586 5.196 1.00 73.94 72 ARG A O 1
ATOM 561 N N . GLY A 1 73 ? -6.854 11.875 3.754 1.00 76.19 73 GLY A N 1
ATOM 562 C CA . GLY A 1 73 ? -5.820 12.914 3.636 1.00 76.19 73 GLY A CA 1
ATOM 563 C C . GLY A 1 73 ? -5.256 13.418 4.971 1.00 76.19 73 GLY A C 1
ATOM 564 O O . GLY A 1 73 ? -4.043 13.401 5.164 1.00 76.19 73 GLY A O 1
ATOM 565 N N . GLU A 1 74 ? -6.122 13.813 5.904 1.00 80.56 74 GLU A N 1
ATOM 566 C CA . GLU A 1 74 ? -5.711 14.385 7.196 1.00 80.56 74 GLU A CA 1
ATOM 567 C C . GLU A 1 74 ? -5.142 13.324 8.155 1.00 80.56 74 GLU A C 1
ATOM 569 O O . GLU A 1 74 ? -4.066 13.505 8.725 1.00 80.56 74 GLU A O 1
ATOM 574 N N . ALA A 1 75 ? -5.805 12.169 8.265 1.00 83.25 75 ALA A N 1
ATOM 575 C CA . ALA A 1 75 ? -5.364 11.069 9.123 1.00 83.25 75 ALA A CA 1
ATOM 576 C C . ALA A 1 75 ? -3.993 10.511 8.703 1.00 83.25 75 ALA A C 1
ATOM 578 O O . ALA A 1 75 ? -3.142 10.222 9.544 1.00 83.25 75 ALA A O 1
ATOM 579 N N . LEU A 1 76 ? -3.750 10.402 7.394 1.00 83.19 76 LEU A N 1
ATOM 580 C CA . LEU A 1 76 ? -2.479 9.927 6.854 1.00 83.19 76 LEU A CA 1
ATOM 581 C C . LEU A 1 76 ? -1.356 10.949 7.080 1.00 83.19 76 LEU A C 1
ATOM 583 O O . LEU A 1 76 ? -0.237 10.559 7.400 1.00 83.19 76 LEU A O 1
ATOM 587 N N . GLN A 1 77 ? -1.647 12.250 6.967 1.00 85.69 77 GLN A N 1
ATOM 588 C CA . GLN A 1 77 ? -0.679 13.305 7.284 1.00 85.69 77 GLN A CA 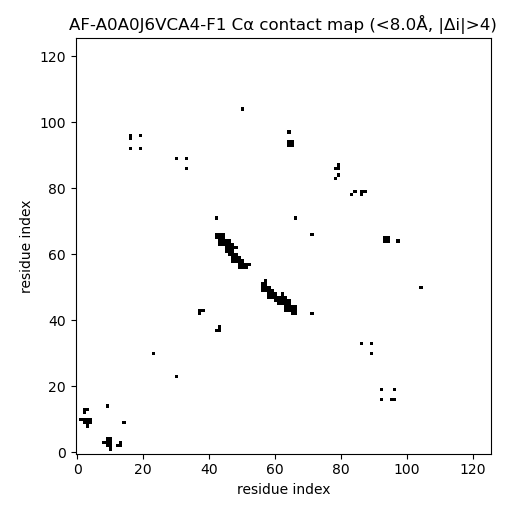1
ATOM 589 C C . GLN A 1 77 ? -0.279 13.287 8.762 1.00 85.69 77 GLN A C 1
ATOM 591 O O . GLN A 1 77 ? 0.911 13.375 9.062 1.00 85.69 77 GLN A O 1
ATOM 596 N N . ALA A 1 78 ? -1.241 13.116 9.674 1.00 87.81 78 ALA A N 1
ATOM 597 C CA . ALA A 1 78 ? -0.964 13.005 11.105 1.00 87.81 78 ALA A CA 1
ATOM 598 C C . ALA A 1 78 ? -0.054 11.804 11.416 1.00 87.81 78 ALA A C 1
ATOM 600 O O . ALA A 1 78 ? 0.941 11.941 12.124 1.00 87.81 78 ALA A O 1
ATOM 601 N N . LEU A 1 79 ? -0.335 10.651 10.808 1.00 89.19 79 LEU A N 1
ATOM 602 C CA . LEU A 1 79 ? 0.484 9.444 10.941 1.00 89.19 79 LEU A CA 1
ATOM 603 C C . LEU A 1 79 ? 1.901 9.601 10.387 1.00 89.19 79 LEU A C 1
ATOM 605 O O . LEU A 1 79 ? 2.862 9.112 10.977 1.00 89.19 79 LEU A O 1
ATOM 609 N N . VAL A 1 80 ? 2.043 10.283 9.251 1.00 89.56 80 VAL A N 1
ATOM 610 C CA . VAL A 1 80 ? 3.356 10.582 8.671 1.00 89.56 80 VAL A CA 1
ATOM 611 C C . VAL A 1 80 ? 4.142 11.532 9.574 1.00 89.56 80 VAL A C 1
ATOM 613 O O . VAL A 1 80 ? 5.346 11.348 9.734 1.00 89.56 80 VAL A O 1
ATOM 616 N N . ALA A 1 81 ? 3.487 12.513 10.197 1.00 89.38 81 ALA A N 1
ATOM 617 C CA . ALA A 1 81 ? 4.132 13.384 11.176 1.00 89.38 81 ALA A CA 1
ATOM 618 C C . ALA A 1 81 ? 4.560 12.619 12.445 1.00 89.38 81 ALA A C 1
ATOM 620 O O . ALA A 1 81 ? 5.618 12.906 12.997 1.00 89.38 81 ALA A O 1
ATOM 621 N N . GLU A 1 82 ? 3.772 11.628 12.875 1.00 91.00 82 GLU A N 1
ATOM 622 C CA . GLU A 1 82 ? 4.035 10.793 14.055 1.00 91.00 82 GLU A CA 1
ATOM 623 C C . GLU A 1 82 ? 5.178 9.784 13.833 1.00 91.00 82 GLU A C 1
ATOM 625 O O . GLU A 1 82 ? 6.072 9.654 14.669 1.00 91.00 82 GLU A O 1
ATOM 630 N N . HIS A 1 83 ? 5.170 9.067 12.706 1.00 87.19 83 HIS A N 1
ATOM 631 C CA . HIS A 1 83 ? 6.082 7.944 12.446 1.00 87.19 83 HIS A CA 1
ATOM 632 C C . HIS A 1 83 ? 7.216 8.266 11.461 1.00 87.19 83 HIS A C 1
ATOM 634 O O . HIS A 1 83 ? 8.144 7.470 11.292 1.00 87.19 83 HIS A O 1
ATOM 640 N N . GLY A 1 84 ? 7.165 9.433 10.822 1.00 88.75 84 GLY A N 1
ATOM 641 C CA . GLY A 1 84 ? 8.206 9.942 9.942 1.00 88.75 84 GLY A CA 1
ATOM 642 C C . GLY A 1 84 ? 8.273 9.272 8.567 1.00 88.75 84 GLY A C 1
ATOM 643 O O . GLY A 1 84 ? 7.367 8.572 8.108 1.00 88.75 84 GLY A O 1
ATOM 644 N N . PHE A 1 85 ? 9.396 9.510 7.887 1.00 85.19 85 PHE A N 1
ATOM 645 C CA . PHE A 1 85 ? 9.622 9.106 6.497 1.00 85.19 85 PHE A CA 1
ATOM 646 C C . PHE A 1 85 ? 9.409 7.607 6.206 1.00 85.19 85 PHE A C 1
ATOM 648 O O . PHE A 1 85 ? 8.766 7.312 5.202 1.00 85.19 85 PHE A O 1
ATOM 655 N N . PRO A 1 86 ? 9.850 6.650 7.051 1.00 82.81 86 PRO A N 1
ATOM 656 C CA . PRO A 1 86 ? 9.654 5.226 6.762 1.00 82.81 86 PRO A CA 1
ATOM 657 C C . PRO A 1 86 ? 8.178 4.820 6.651 1.00 82.81 86 PRO A C 1
ATOM 659 O O . PRO A 1 86 ? 7.832 3.919 5.890 1.00 82.81 86 PRO A O 1
ATOM 662 N N . PHE A 1 87 ? 7.295 5.495 7.390 1.00 85.19 87 PHE A N 1
ATOM 663 C CA . PHE A 1 87 ? 5.856 5.272 7.293 1.00 85.19 87 PHE A CA 1
ATOM 664 C C . PHE A 1 87 ? 5.291 5.836 5.985 1.00 85.19 87 PHE A C 1
ATOM 666 O O . PHE A 1 87 ? 4.537 5.156 5.291 1.00 85.19 87 PHE A O 1
ATOM 673 N N . ALA A 1 88 ? 5.699 7.053 5.612 1.00 84.31 88 ALA A N 1
ATOM 674 C CA . ALA A 1 88 ? 5.314 7.670 4.341 1.00 84.31 88 ALA A CA 1
ATOM 675 C C . ALA A 1 88 ? 5.771 6.835 3.135 1.00 84.31 88 ALA A C 1
ATOM 677 O O . ALA A 1 88 ? 5.019 6.665 2.171 1.00 84.31 88 ALA A O 1
ATOM 678 N N . GLU A 1 89 ? 6.985 6.289 3.205 1.00 81.94 89 GLU A N 1
ATOM 679 C CA . GLU A 1 89 ? 7.532 5.375 2.209 1.00 81.94 89 GLU A CA 1
ATOM 680 C C . GLU A 1 89 ? 6.668 4.113 2.109 1.00 81.94 89 GLU A C 1
ATOM 682 O O . GLU A 1 89 ? 6.171 3.817 1.025 1.00 81.94 89 GLU A O 1
ATOM 687 N N . LEU A 1 90 ? 6.379 3.432 3.225 1.00 79.94 90 LEU A N 1
ATOM 688 C CA . LEU A 1 90 ? 5.524 2.239 3.229 1.00 79.94 90 LEU A CA 1
ATOM 689 C C . LEU A 1 90 ? 4.139 2.502 2.622 1.00 79.94 90 LEU A C 1
ATOM 691 O O . LEU A 1 90 ? 3.677 1.727 1.788 1.00 79.94 90 LEU A O 1
ATOM 695 N N . VAL A 1 91 ? 3.487 3.596 3.011 1.00 79.88 91 VAL A N 1
ATOM 696 C CA . VAL A 1 91 ? 2.164 3.987 2.501 1.00 79.88 91 VAL A CA 1
ATOM 697 C C . VAL A 1 91 ? 2.204 4.236 0.992 1.00 79.88 91 VAL A C 1
ATOM 699 O O . VAL A 1 91 ? 1.358 3.731 0.254 1.00 79.88 91 VAL A O 1
ATOM 702 N N . THR A 1 92 ? 3.225 4.951 0.518 1.00 77.62 92 THR A N 1
ATOM 703 C CA . THR A 1 92 ? 3.428 5.216 -0.913 1.00 77.62 92 THR A CA 1
ATOM 704 C C . THR A 1 92 ? 3.660 3.916 -1.682 1.00 77.62 92 THR A C 1
ATOM 706 O O . THR A 1 92 ? 3.093 3.701 -2.753 1.00 77.62 92 THR A O 1
ATOM 709 N N . LEU A 1 93 ? 4.473 3.018 -1.129 1.00 73.19 93 LEU A N 1
ATOM 710 C CA . LEU A 1 93 ? 4.763 1.719 -1.720 1.00 73.19 93 LEU A CA 1
ATOM 711 C C . LEU A 1 93 ? 3.527 0.810 -1.755 1.00 73.19 93 LEU A C 1
ATOM 713 O O . LEU A 1 93 ? 3.303 0.120 -2.752 1.00 73.19 93 LEU A O 1
ATOM 717 N N . HIS A 1 94 ? 2.703 0.841 -0.708 1.00 73.00 94 HIS A N 1
ATOM 718 C CA . HIS A 1 94 ? 1.438 0.119 -0.638 1.00 73.00 94 HIS A CA 1
ATOM 719 C C . HIS A 1 94 ? 0.457 0.611 -1.716 1.00 73.00 94 HIS A C 1
ATOM 721 O O . HIS A 1 94 ? -0.055 -0.200 -2.488 1.00 73.00 94 HIS A O 1
ATOM 727 N N . ASP A 1 95 ? 0.279 1.928 -1.870 1.00 69.44 95 ASP A N 1
ATOM 728 C CA . ASP A 1 95 ? -0.524 2.499 -2.963 1.00 69.44 95 ASP A CA 1
ATOM 729 C C . ASP A 1 95 ? 0.005 2.074 -4.348 1.00 69.44 95 ASP A C 1
ATOM 731 O O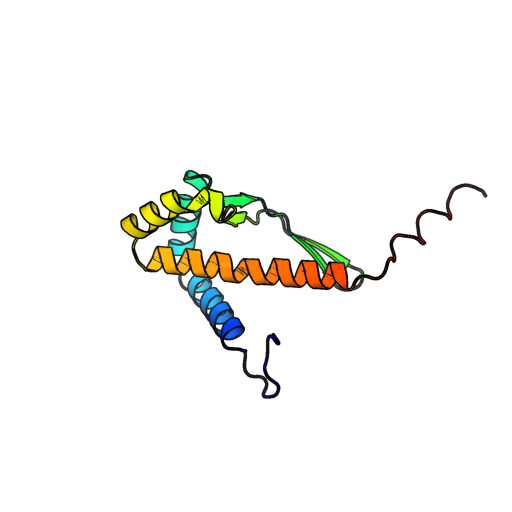 . ASP A 1 95 ? -0.764 1.647 -5.213 1.00 69.44 95 ASP A O 1
ATOM 735 N N . LEU A 1 96 ? 1.325 2.139 -4.571 1.00 61.75 96 LEU A N 1
ATOM 736 C CA . LEU A 1 96 ? 1.955 1.799 -5.857 1.00 61.75 96 LEU A CA 1
ATOM 737 C C . LEU A 1 96 ? 1.875 0.306 -6.216 1.00 61.75 96 LEU A C 1
ATOM 739 O O . LEU A 1 96 ? 1.827 -0.036 -7.408 1.00 61.75 96 LEU A O 1
ATOM 743 N N . SER A 1 97 ? 1.879 -0.565 -5.205 1.00 63.25 97 SER A N 1
ATOM 744 C CA . SER A 1 97 ? 1.701 -2.018 -5.315 1.00 63.25 97 SER A CA 1
ATOM 745 C C . SER A 1 97 ? 0.299 -2.367 -5.840 1.00 63.25 97 SER A C 1
ATOM 747 O O . SER A 1 97 ? 0.146 -3.153 -6.780 1.00 63.25 97 SER A O 1
ATOM 749 N N . LEU A 1 98 ? -0.729 -1.697 -5.316 1.00 58.94 98 LEU A N 1
ATOM 750 C CA . LEU A 1 98 ? -2.133 -2.028 -5.570 1.00 58.94 98 LEU A CA 1
ATOM 751 C C . LEU A 1 98 ? -2.691 -1.363 -6.831 1.00 58.94 98 LEU A C 1
ATOM 753 O O . LEU A 1 98 ? -3.447 -1.990 -7.580 1.00 58.94 98 LEU A O 1
ATOM 757 N N . PHE A 1 99 ? -2.252 -0.134 -7.140 1.00 50.75 99 PHE A N 1
ATOM 758 C CA . PHE A 1 99 ? -2.691 0.600 -8.335 1.00 50.75 99 PHE A CA 1
ATOM 759 C C . PHE A 1 99 ? -2.395 -0.167 -9.631 1.00 50.75 99 PHE A C 1
ATOM 761 O O . PHE A 1 99 ? -3.123 -0.056 -10.620 1.00 50.75 99 PHE A O 1
ATOM 768 N N . ASN A 1 100 ? -1.335 -0.979 -9.637 1.00 50.09 100 ASN A N 1
ATOM 769 C CA . ASN A 1 100 ? -0.989 -1.791 -10.795 1.00 50.09 100 ASN A CA 1
ATOM 770 C C . ASN A 1 100 ? -1.748 -3.119 -10.850 1.00 50.09 100 ASN A C 1
ATOM 772 O O . ASN A 1 100 ? -2.103 -3.539 -11.949 1.00 50.09 100 ASN A O 1
ATOM 776 N N . MET A 1 101 ? -2.064 -3.745 -9.712 1.00 56.28 101 MET A N 1
ATOM 777 C CA . MET A 1 101 ? -2.915 -4.939 -9.705 1.00 56.28 101 MET A CA 1
ATOM 778 C C . MET A 1 101 ? -4.340 -4.613 -10.166 1.00 56.28 101 MET A C 1
ATOM 780 O O . MET A 1 101 ? -4.853 -5.306 -11.041 1.00 56.28 101 MET A O 1
ATOM 784 N N . GLN A 1 102 ? -4.933 -3.500 -9.716 1.00 51.41 102 GLN A N 1
ATOM 785 C CA . GLN A 1 102 ? -6.234 -3.050 -10.228 1.00 51.41 102 GLN A CA 1
ATOM 786 C C . GLN A 1 102 ? -6.170 -2.726 -11.730 1.00 51.41 102 GLN A C 1
ATOM 788 O O . GLN A 1 102 ? -7.048 -3.139 -12.478 1.00 51.41 102 GLN A O 1
ATOM 793 N N . ARG A 1 103 ? -5.103 -2.075 -12.221 1.00 53.09 103 ARG A N 1
ATOM 794 C CA . ARG A 1 103 ? -4.921 -1.836 -13.668 1.00 53.09 103 ARG A CA 1
ATOM 795 C C . ARG A 1 103 ? -4.751 -3.121 -14.475 1.00 53.09 103 ARG A C 1
ATOM 797 O O . ARG A 1 103 ? -5.207 -3.163 -15.615 1.00 53.09 103 ARG A O 1
ATOM 804 N N . LEU A 1 104 ? -4.094 -4.144 -13.928 1.00 53.34 104 LEU A N 1
ATOM 805 C CA . LEU A 1 104 ? -3.966 -5.459 -14.564 1.00 53.34 104 LEU A CA 1
ATOM 806 C C . LEU A 1 104 ? -5.322 -6.171 -14.617 1.00 53.34 104 LEU A C 1
ATOM 808 O O . LEU A 1 104 ? -5.699 -6.668 -15.678 1.00 53.34 104 LEU A O 1
ATOM 812 N N . VAL A 1 105 ? -6.086 -6.129 -13.524 1.00 56.09 105 VAL A N 1
ATOM 813 C CA . VAL A 1 105 ? -7.456 -6.653 -13.449 1.00 56.09 105 VAL A CA 1
ATOM 814 C C . VAL A 1 105 ? -8.385 -5.911 -14.412 1.00 56.09 105 VAL A C 1
ATOM 816 O O . VAL A 1 105 ? -9.098 -6.547 -15.184 1.00 56.09 105 VAL A O 1
ATOM 819 N N . ASP A 1 106 ? -8.348 -4.581 -14.444 1.00 60.31 106 ASP A N 1
ATOM 820 C CA . ASP A 1 106 ? -9.168 -3.756 -15.336 1.00 60.31 106 ASP A CA 1
ATOM 821 C C . ASP A 1 106 ? -8.790 -3.958 -16.799 1.00 60.31 106 ASP A C 1
ATOM 823 O O . ASP A 1 106 ? -9.664 -4.024 -17.663 1.00 60.31 106 ASP A O 1
ATOM 827 N N . ARG A 1 107 ? -7.492 -4.086 -17.099 1.00 53.09 107 ARG A N 1
ATOM 828 C CA . ARG A 1 107 ? -7.023 -4.410 -18.447 1.00 53.09 107 ARG A CA 1
ATOM 829 C C . ARG A 1 107 ? -7.541 -5.779 -18.869 1.00 53.09 107 ARG A C 1
ATOM 831 O O . ARG A 1 107 ? -8.108 -5.865 -19.949 1.00 53.09 107 ARG A O 1
ATOM 838 N N . HIS A 1 108 ? -7.427 -6.793 -18.011 1.00 53.25 108 HIS A N 1
ATOM 839 C CA . HIS A 1 108 ? -7.955 -8.130 -18.272 1.00 53.25 108 HIS A CA 1
ATOM 840 C C . HIS A 1 108 ? -9.482 -8.124 -18.468 1.00 53.25 108 HIS A C 1
ATOM 842 O O . HIS A 1 108 ? -9.986 -8.735 -19.408 1.00 53.25 108 HIS A O 1
ATOM 848 N N . ARG A 1 109 ? -10.228 -7.381 -17.639 1.00 57.38 109 ARG A N 1
ATOM 849 C CA . ARG A 1 109 ? -11.687 -7.207 -17.769 1.00 57.38 109 ARG A CA 1
ATOM 850 C C . ARG A 1 109 ? -12.077 -6.522 -19.079 1.00 57.38 109 ARG A C 1
ATOM 852 O O . ARG A 1 109 ? -13.019 -6.966 -19.719 1.00 57.38 109 ARG A O 1
ATOM 859 N N . ARG A 1 110 ? -11.345 -5.484 -19.500 1.00 54.03 110 ARG A N 1
ATOM 860 C CA . ARG A 1 110 ? -11.581 -4.770 -20.770 1.00 54.03 110 ARG A CA 1
ATOM 861 C C . ARG A 1 110 ? -11.197 -5.588 -21.999 1.00 54.03 110 ARG A C 1
ATOM 863 O O . ARG A 1 110 ? -11.762 -5.370 -23.062 1.00 54.03 110 ARG A O 1
ATOM 870 N N . THR A 1 111 ? -10.234 -6.501 -21.875 1.00 52.06 111 THR A N 1
ATOM 871 C CA . THR A 1 111 ? -9.823 -7.391 -22.968 1.00 52.06 111 THR A CA 1
ATOM 872 C C . THR A 1 111 ? -10.591 -8.702 -23.005 1.00 52.06 111 THR A C 1
ATOM 874 O O . THR A 1 111 ? -10.424 -9.428 -23.976 1.00 52.06 111 THR A O 1
ATOM 877 N N . ARG A 1 112 ? -11.399 -9.030 -21.983 1.00 43.41 112 ARG A N 1
ATOM 878 C CA . ARG A 1 112 ? -12.265 -10.215 -21.981 1.00 43.41 112 ARG A CA 1
ATOM 879 C C . ARG A 1 112 ? -13.395 -9.963 -22.987 1.00 43.41 112 ARG A C 1
ATOM 881 O O . ARG A 1 112 ? -14.304 -9.200 -22.666 1.00 43.41 112 ARG A O 1
ATOM 888 N N . PRO A 1 113 ? -13.375 -10.577 -24.185 1.00 44.53 113 PRO A N 1
ATOM 889 C CA . PRO A 1 113 ? -14.543 -10.560 -25.048 1.00 44.53 113 PRO A CA 1
ATOM 890 C C . PRO A 1 113 ? -15.639 -11.342 -24.323 1.00 44.53 113 PRO A C 1
ATOM 892 O O . PRO A 1 113 ? -15.339 -12.260 -23.552 1.00 44.53 113 PRO A O 1
ATOM 895 N N . GLU A 1 114 ? -16.890 -10.973 -24.555 1.00 47.34 114 GLU A N 1
ATOM 896 C CA . GLU A 1 114 ? -18.107 -11.555 -23.990 1.00 47.34 114 GLU A CA 1
ATOM 897 C C . GLU A 1 114 ? -18.199 -13.086 -24.183 1.00 47.34 114 GLU A C 1
ATOM 899 O O . GLU A 1 114 ? -18.977 -13.599 -24.974 1.00 47.34 114 GLU A O 1
ATOM 904 N N . ARG A 1 115 ? -17.434 -13.874 -23.422 1.00 44.84 115 ARG A N 1
ATOM 905 C CA . ARG A 1 115 ? -17.618 -15.331 -23.303 1.00 44.84 115 ARG A CA 1
ATOM 906 C C . ARG A 1 115 ? -18.648 -15.702 -22.233 1.00 44.84 115 ARG A C 1
ATOM 908 O O . ARG A 1 115 ? -18.773 -16.867 -21.884 1.00 44.84 115 ARG A O 1
ATOM 915 N N . ALA A 1 116 ? -19.391 -14.724 -21.714 1.00 46.09 116 ALA A N 1
ATOM 916 C CA . ALA A 1 116 ? -20.486 -14.948 -20.771 1.00 46.09 116 ALA A CA 1
ATOM 917 C C . ALA A 1 116 ? -21.859 -15.112 -21.460 1.00 46.09 116 ALA A C 1
ATOM 919 O O . ALA A 1 116 ? -22.804 -15.542 -20.811 1.00 46.09 116 ALA A O 1
ATOM 920 N N . GLY A 1 117 ? -21.975 -14.822 -22.765 1.00 40.06 117 GLY A N 1
ATOM 921 C CA . GLY A 1 117 ? -23.249 -14.904 -23.495 1.00 40.06 117 GLY A CA 1
ATOM 922 C C . GLY A 1 117 ? -23.610 -16.284 -24.062 1.00 40.06 117 GLY A C 1
ATOM 923 O O . GLY A 1 117 ? -24.769 -16.512 -24.386 1.00 40.06 117 GLY A O 1
ATOM 924 N N . ALA A 1 118 ? -22.659 -17.219 -24.175 1.00 38.66 118 ALA A N 1
ATOM 925 C CA . ALA A 1 118 ? -22.886 -18.494 -24.874 1.00 38.66 118 ALA A CA 1
ATOM 926 C C . ALA A 1 118 ? -23.203 -19.693 -23.957 1.00 38.66 118 ALA A C 1
ATOM 928 O O . ALA A 1 118 ? -23.651 -20.724 -24.445 1.00 38.66 118 ALA A O 1
ATOM 929 N N . ALA A 1 119 ? -22.995 -19.582 -22.639 1.00 43.28 119 ALA A N 1
ATOM 930 C CA . ALA A 1 119 ? -23.187 -20.704 -21.708 1.00 43.28 119 ALA A CA 1
ATOM 931 C C . ALA A 1 119 ? -24.558 -20.715 -20.997 1.00 43.28 119 ALA A C 1
ATOM 933 O O . ALA A 1 119 ? -24.849 -21.651 -20.260 1.00 43.28 119 ALA A O 1
ATOM 934 N N . ALA A 1 120 ? -25.409 -19.701 -21.208 1.00 39.81 120 ALA A N 1
ATOM 935 C CA . ALA A 1 120 ? -26.674 -19.543 -20.479 1.00 39.81 120 ALA A CA 1
ATOM 936 C C . ALA A 1 120 ? -27.951 -19.855 -21.292 1.00 39.81 120 ALA A C 1
ATOM 938 O O . ALA A 1 120 ? -29.043 -19.750 -20.740 1.00 39.81 120 ALA A O 1
ATOM 939 N N . SER A 1 121 ? -27.856 -20.263 -22.567 1.00 40.41 121 SER A N 1
ATOM 940 C CA . SER A 1 121 ? -29.033 -20.539 -23.421 1.00 40.41 121 SER A CA 1
ATOM 941 C C . SER A 1 121 ? -29.202 -22.000 -23.873 1.00 40.41 121 SER A C 1
ATOM 943 O O . SER A 1 121 ? -30.044 -22.268 -24.721 1.00 40.41 121 SER A O 1
ATOM 945 N N . GLY A 1 122 ? -28.449 -22.957 -23.314 1.00 36.88 122 GLY A N 1
ATOM 946 C CA . GLY A 1 122 ? -28.439 -24.354 -23.789 1.00 36.88 122 GLY A CA 1
ATOM 947 C C . GLY A 1 122 ? -29.021 -25.429 -22.861 1.00 36.88 122 GLY A C 1
ATOM 948 O O . GLY A 1 122 ? -28.884 -26.602 -23.180 1.00 36.88 122 GLY A O 1
ATOM 949 N N . ALA A 1 123 ? -29.621 -25.088 -21.714 1.00 39.66 123 ALA A N 1
ATOM 950 C CA . ALA A 1 123 ? -30.028 -26.088 -20.707 1.00 39.66 123 ALA A CA 1
ATOM 951 C C . ALA A 1 123 ? -31.476 -25.943 -20.196 1.00 39.66 123 ALA A C 1
ATOM 953 O O . ALA A 1 123 ? -31.775 -26.270 -19.048 1.00 39.66 123 ALA A O 1
ATOM 954 N N . ARG A 1 124 ? -32.384 -25.447 -21.042 1.00 38.50 124 ARG A N 1
ATOM 955 C CA . ARG A 1 124 ? -33.838 -25.561 -20.852 1.00 38.50 124 ARG A CA 1
ATOM 956 C C . ARG A 1 124 ? -34.467 -25.840 -22.212 1.00 38.50 124 ARG A C 1
ATOM 958 O O . ARG A 1 124 ? -34.707 -24.894 -22.946 1.00 38.50 124 ARG A O 1
ATOM 965 N N . ASP A 1 125 ? -34.568 -27.128 -22.534 1.00 41.91 125 ASP A N 1
ATOM 966 C CA . ASP A 1 125 ? -35.443 -27.779 -23.528 1.00 41.91 125 ASP A CA 1
ATOM 967 C C . ASP A 1 125 ? -34.694 -28.935 -24.209 1.00 41.91 125 ASP A C 1
ATOM 969 O O . ASP A 1 125 ? -34.163 -28.799 -25.310 1.00 41.91 125 ASP A O 1
ATOM 973 N N . ALA A 1 126 ? -34.632 -30.070 -23.507 1.00 38.41 126 ALA A N 1
ATOM 974 C CA . ALA A 1 126 ? -34.516 -31.420 -24.065 1.00 38.41 126 ALA A CA 1
ATOM 975 C C . ALA A 1 126 ? -34.909 -32.441 -22.989 1.00 38.41 126 ALA A C 1
ATOM 977 O O . ALA A 1 126 ? -34.362 -32.337 -21.865 1.00 38.41 126 ALA A O 1
#

Secondary structure (DSSP, 8-state):
--SB-TTSPBPHHHHHHHHHHHHHHH-HHHHHHHHHHHHHTT-EEE--EEEEETTEEEEE-S-EEEPPHHHHHHHHHHHHHHH-HHHHHHHHHHHHHHHHHHHHHHHHHHH---TTSSSSSSSS--

Foldseek 3Di:
DDQADPVRHGDPLNVLLVVLVVVCVVCVPVLVVLVVVCVVVVQWDWDWDWDDDPPDIDIDGPDIAGDDCVVCPPVLVVVCVVPHDVSVSNNVSRCSNVVVSVVVVVVCVVPDDPPVPPPPPDPPDD

pLDDT: mean 70.73, std 14.8, range [36.88, 91.0]

Radius of gyration: 19.14 Å; Cα contacts (8 Å, |Δi|>4): 76; chains: 1; bounding box: 52×46×39 Å